Protein AF-A0A7K1J458-F1 (afdb_monomer)

Radius of gyration: 47.25 Å; Cα contacts (8 Å, |Δi|>4): 34; chains: 1; bounding box: 95×55×125 Å

Organism: NCBI:txid2610880

Secondary structure (DSSP, 8-state):
--------------------------TTHHHHHHHHHHHHHHHHHHHHHHHHHHHHHHHHHHHHHHHHHHHHHHHH-TTS-HHHHHHHS-TT--HHHHHHHHHHHHHHHHHHHHHHHHHHHHHHHHHHHHHHHHHHHHHS----TT--SS-HHHHHHHHH--

Structure (mmCIF, N/CA/C/O backbone):
data_AF-A0A7K1J458-F1
#
_entry.id   AF-A0A7K1J458-F1
#
loop_
_atom_site.group_PDB
_atom_site.id
_atom_site.type_symbol
_atom_site.label_atom_id
_atom_site.label_alt_id
_atom_site.label_comp_id
_atom_site.label_asym_id
_atom_site.label_entity_id
_atom_site.label_seq_id
_atom_site.pdbx_PDB_ins_code
_atom_site.Cartn_x
_atom_site.Cartn_y
_atom_site.Cartn_z
_atom_site.occupancy
_atom_site.B_iso_or_equiv
_atom_site.auth_seq_id
_atom_site.auth_comp_id
_atom_site.auth_asym_id
_atom_site.auth_atom_id
_atom_site.pdbx_PDB_model_num
ATOM 1 N N . MET A 1 1 ? -30.271 40.098 -58.713 1.00 37.75 1 MET A N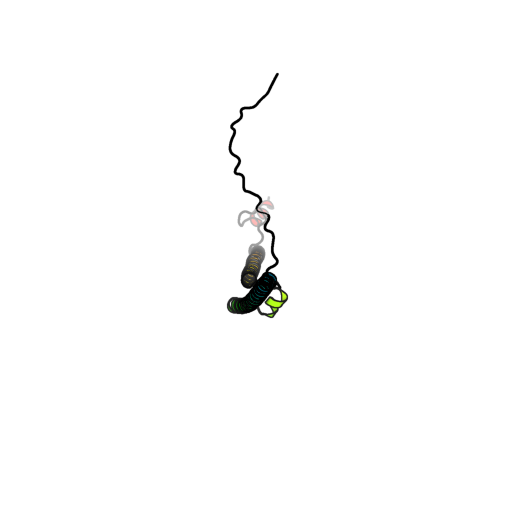 1
ATOM 2 C CA . MET A 1 1 ? -29.319 41.168 -59.068 1.00 37.75 1 MET A CA 1
ATOM 3 C C . MET A 1 1 ? -27.978 40.712 -58.537 1.00 37.75 1 MET A C 1
ATOM 5 O O . MET A 1 1 ? -27.865 40.539 -57.333 1.00 37.75 1 MET A O 1
ATOM 9 N N . SER A 1 2 ? -27.202 40.059 -59.398 1.00 39.66 2 SER A N 1
ATOM 10 C CA . SER A 1 2 ? -26.205 40.676 -60.299 1.00 39.66 2 SER A CA 1
ATOM 11 C C . SER A 1 2 ? -24.875 40.729 -59.551 1.00 39.66 2 SER A C 1
ATOM 13 O O . SER A 1 2 ? -24.796 41.372 -58.515 1.00 39.66 2 SER A O 1
ATOM 15 N N . GLU A 1 3 ? -23.964 39.803 -59.863 1.00 40.88 3 GLU A N 1
ATOM 16 C CA . GLU A 1 3 ? -22.832 39.989 -60.801 1.00 40.88 3 GLU A CA 1
ATOM 17 C C . GLU A 1 3 ? -21.604 40.485 -60.016 1.00 40.88 3 GLU A C 1
ATOM 19 O O . GLU A 1 3 ? -21.768 41.197 -59.039 1.00 40.88 3 GLU A O 1
ATOM 24 N N . ASN A 1 4 ? -20.340 40.244 -60.343 1.00 37.31 4 ASN A N 1
ATOM 25 C CA . ASN A 1 4 ? -19.575 39.353 -61.216 1.00 37.31 4 ASN A CA 1
ATOM 26 C C . ASN A 1 4 ? -18.126 39.921 -61.137 1.00 37.31 4 ASN A C 1
ATOM 28 O O . ASN A 1 4 ? -17.986 41.122 -60.934 1.00 37.31 4 ASN A O 1
ATOM 32 N N . THR A 1 5 ? -17.094 39.105 -61.408 1.00 39.28 5 THR A N 1
ATOM 33 C CA . THR A 1 5 ? -15.836 39.526 -62.094 1.00 39.28 5 THR A CA 1
ATOM 34 C C . THR A 1 5 ? -14.855 40.414 -61.294 1.00 39.28 5 THR A C 1
ATOM 36 O O . THR A 1 5 ? -15.097 41.585 -61.041 1.00 39.28 5 THR A O 1
ATOM 39 N N . THR A 1 6 ? -13.830 39.795 -60.687 1.00 47.56 6 THR A N 1
ATOM 40 C CA . THR A 1 6 ? -12.399 39.730 -61.105 1.00 47.56 6 THR A CA 1
ATOM 41 C C . THR A 1 6 ? -11.660 41.062 -61.117 1.00 47.56 6 THR A C 1
ATOM 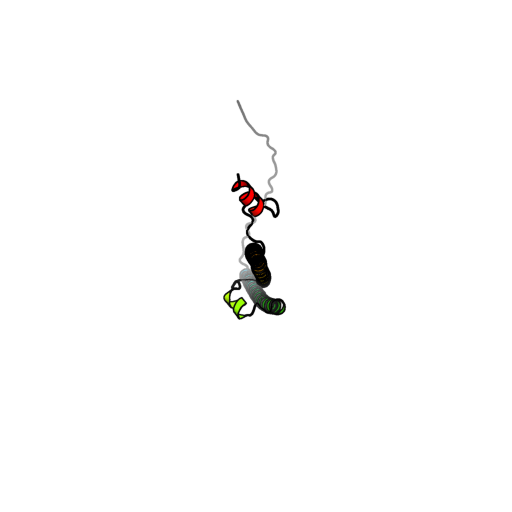43 O O . THR A 1 6 ? -12.012 41.947 -61.888 1.00 47.56 6 THR A O 1
ATOM 46 N N . ASP A 1 7 ? -10.525 41.111 -60.417 1.00 44.38 7 ASP A N 1
ATOM 47 C CA . ASP A 1 7 ? -9.372 41.812 -60.969 1.00 44.38 7 ASP A CA 1
ATOM 48 C C . ASP A 1 7 ? -8.074 41.047 -60.701 1.00 44.38 7 ASP A C 1
ATOM 50 O O . ASP A 1 7 ? -7.883 40.422 -59.655 1.00 44.38 7 ASP A O 1
ATOM 54 N N . ALA A 1 8 ? -7.242 41.033 -61.731 1.00 48.22 8 ALA A N 1
ATOM 55 C CA . ALA A 1 8 ? -6.049 40.227 -61.876 1.00 48.22 8 ALA A CA 1
ATOM 56 C C . ALA A 1 8 ? -4.812 40.961 -61.342 1.00 48.22 8 ALA A C 1
ATOM 58 O O . ALA A 1 8 ? -4.660 42.167 -61.511 1.00 48.22 8 ALA A O 1
ATOM 59 N N . THR A 1 9 ? -3.860 40.222 -60.774 1.00 47.34 9 THR A N 1
ATOM 60 C CA . THR A 1 9 ? -2.454 40.653 -60.672 1.00 47.34 9 THR A CA 1
ATOM 61 C C . THR A 1 9 ? -1.547 39.430 -60.818 1.00 47.34 9 THR A C 1
ATOM 63 O O . THR A 1 9 ? -1.084 38.822 -59.864 1.00 47.34 9 THR A O 1
ATOM 66 N N . THR A 1 10 ? -1.458 38.971 -62.062 1.00 38.41 10 THR A N 1
ATOM 67 C CA . THR A 1 10 ? -0.244 38.804 -62.877 1.00 38.41 10 THR A CA 1
ATOM 68 C C . THR A 1 10 ? 1.133 38.887 -62.175 1.00 38.41 10 THR A C 1
ATOM 70 O O . THR A 1 10 ? 1.582 39.975 -61.821 1.00 38.41 10 THR A O 1
ATOM 73 N N . MET A 1 11 ? 1.820 37.728 -62.204 1.00 44.69 11 MET A N 1
ATOM 74 C CA . MET A 1 11 ? 3.274 37.448 -62.371 1.00 44.69 11 MET A CA 1
ATOM 75 C C . MET A 1 11 ? 4.172 37.241 -61.132 1.00 44.69 11 MET A C 1
ATOM 77 O O . MET A 1 11 ? 3.945 37.885 -60.111 1.00 44.69 11 MET A O 1
ATOM 81 N N . PRO A 1 12 ? 5.280 36.460 -61.245 1.00 50.97 12 PRO A N 1
ATOM 82 C CA . PRO A 1 12 ? 5.715 35.592 -62.356 1.00 50.97 12 PRO A CA 1
ATOM 83 C C . PRO A 1 12 ? 5.950 34.116 -61.972 1.00 50.97 12 PRO A C 1
ATOM 85 O O . PRO A 1 12 ? 6.297 33.772 -60.843 1.00 50.97 12 PRO A O 1
ATOM 88 N N . GLU A 1 13 ? 5.813 33.266 -62.986 1.00 46.69 13 GLU A N 1
ATOM 89 C CA . GLU A 1 13 ? 6.337 31.904 -63.048 1.00 46.69 13 GLU A CA 1
ATOM 90 C C . GLU A 1 13 ? 7.863 31.919 -62.869 1.00 46.69 13 GLU A C 1
ATOM 92 O O . GLU A 1 13 ? 8.570 32.700 -63.509 1.00 46.69 13 GLU A O 1
ATOM 97 N N . THR A 1 14 ? 8.384 31.049 -62.006 1.00 43.88 14 THR A N 1
ATOM 98 C CA . THR A 1 14 ? 9.776 30.612 -62.102 1.00 43.88 14 THR A CA 1
ATOM 99 C C . THR A 1 14 ? 9.774 29.249 -62.762 1.00 43.88 14 THR A C 1
ATOM 101 O O . THR A 1 14 ? 9.423 28.251 -62.131 1.00 43.88 14 THR A O 1
ATOM 104 N N . ASP A 1 15 ? 10.175 29.239 -64.028 1.00 48.97 15 ASP A N 1
ATOM 105 C CA . ASP A 1 15 ? 10.684 28.065 -64.714 1.00 48.97 15 ASP A CA 1
ATOM 106 C C . ASP A 1 15 ? 11.771 27.416 -63.848 1.00 48.97 15 ASP A C 1
ATOM 108 O O . ASP A 1 15 ? 12.883 27.933 -63.725 1.00 48.97 15 ASP A O 1
ATOM 112 N N . THR A 1 16 ? 11.474 26.269 -63.243 1.00 48.53 16 THR A N 1
ATOM 113 C CA . THR A 1 16 ? 12.526 25.306 -62.915 1.00 48.53 16 THR A CA 1
ATOM 114 C C . THR A 1 16 ? 12.396 24.139 -63.864 1.00 48.53 16 THR A C 1
ATOM 116 O O . THR A 1 16 ? 11.661 23.180 -63.627 1.00 48.53 16 THR A O 1
ATOM 119 N N . ASP A 1 17 ? 13.094 24.335 -64.979 1.00 36.38 17 ASP A N 1
ATOM 120 C CA . ASP A 1 17 ? 13.761 23.350 -65.815 1.00 36.38 17 ASP A CA 1
ATOM 121 C C . ASP A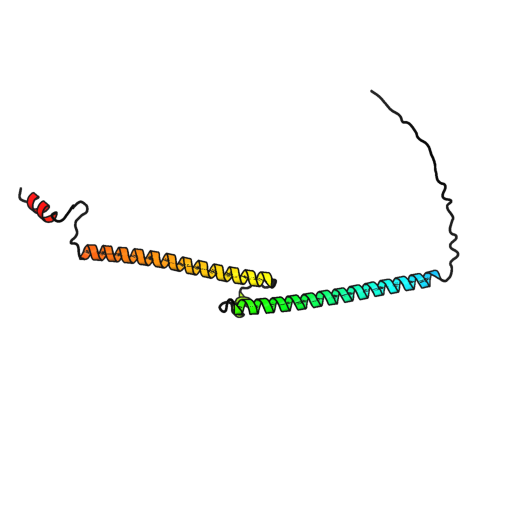 1 17 ? 13.744 21.945 -65.195 1.00 36.38 17 ASP A C 1
ATOM 123 O O . ASP A 1 17 ? 14.383 21.663 -64.175 1.00 36.38 17 ASP A O 1
ATOM 127 N N . THR A 1 18 ? 12.946 21.066 -65.802 1.00 46.56 18 THR A N 1
ATOM 128 C CA . THR A 1 18 ? 12.961 19.636 -65.507 1.00 46.56 18 THR A CA 1
ATOM 129 C C . THR A 1 18 ? 14.266 19.084 -66.059 1.00 46.56 18 THR A C 1
ATOM 131 O O . THR A 1 18 ? 14.318 18.557 -67.168 1.00 46.56 18 THR A O 1
ATOM 134 N N . THR A 1 19 ? 15.332 19.187 -65.267 1.00 39.22 19 THR A N 1
ATOM 135 C CA . THR A 1 19 ? 16.531 18.388 -65.489 1.00 39.22 19 THR A CA 1
ATOM 136 C C . THR A 1 19 ? 16.162 16.944 -65.204 1.00 39.22 19 THR A C 1
ATOM 138 O O . THR A 1 19 ? 16.147 16.475 -64.066 1.00 39.22 19 THR A O 1
ATOM 141 N N . GLN A 1 20 ? 15.818 16.254 -66.284 1.00 48.38 20 GLN A N 1
ATOM 142 C CA . GLN A 1 20 ? 15.840 14.813 -66.415 1.00 48.38 20 GLN A CA 1
ATOM 143 C C . GLN A 1 20 ? 17.209 14.325 -65.923 1.00 48.38 20 GLN A C 1
ATOM 145 O O . GLN A 1 20 ? 18.206 14.398 -66.638 1.00 48.38 20 GLN A O 1
ATOM 150 N N . THR A 1 21 ? 17.281 13.872 -64.670 1.00 40.75 21 THR A N 1
ATOM 151 C CA . THR A 1 21 ? 18.440 13.126 -64.191 1.00 40.75 21 THR A CA 1
ATOM 152 C C . THR A 1 21 ? 18.379 11.762 -64.853 1.00 40.75 21 THR A C 1
ATOM 154 O O . THR A 1 21 ? 17.704 10.849 -64.379 1.00 40.75 21 THR A O 1
ATOM 157 N N . ASP A 1 22 ? 19.058 11.665 -65.989 1.00 43.69 22 ASP A N 1
ATOM 158 C CA . ASP A 1 22 ? 19.545 10.417 -66.548 1.00 43.69 22 ASP A CA 1
ATOM 159 C C . ASP A 1 22 ? 20.438 9.774 -65.478 1.00 43.69 22 ASP A C 1
ATOM 161 O O . ASP A 1 22 ? 21.616 10.108 -65.320 1.00 43.69 22 ASP A O 1
ATOM 165 N N . THR A 1 23 ? 19.837 8.943 -64.621 1.00 46.94 23 THR A N 1
ATOM 166 C CA . THR A 1 23 ? 20.563 8.157 -63.627 1.00 46.94 23 THR A CA 1
ATOM 167 C C . THR A 1 23 ? 21.331 7.088 -64.386 1.00 46.94 23 THR A C 1
ATOM 169 O O . THR A 1 23 ? 20.902 5.945 -64.531 1.00 46.94 23 THR A O 1
ATOM 172 N N . THR A 1 24 ? 22.507 7.485 -64.866 1.00 46.00 24 THR A N 1
ATOM 173 C CA . THR A 1 24 ? 23.619 6.571 -65.079 1.00 46.00 24 THR A CA 1
ATOM 174 C C . THR A 1 24 ? 23.793 5.816 -63.766 1.00 46.00 24 THR A C 1
ATOM 176 O O . THR A 1 24 ? 24.156 6.404 -62.749 1.00 46.00 24 THR A O 1
ATOM 179 N N . ALA A 1 25 ? 23.430 4.534 -63.768 1.00 52.56 25 ALA A N 1
ATOM 180 C CA . ALA A 1 25 ? 23.584 3.649 -62.628 1.00 52.56 25 ALA A CA 1
ATOM 181 C C . ALA A 1 25 ? 25.072 3.562 -62.272 1.00 52.56 25 ALA A C 1
ATOM 183 O O . ALA A 1 25 ? 25.829 2.786 -62.858 1.00 52.56 25 ALA A O 1
ATOM 184 N N . GLU A 1 26 ? 25.504 4.385 -61.318 1.00 51.78 26 GLU A N 1
ATOM 185 C CA . GLU A 1 26 ? 26.781 4.186 -60.660 1.00 51.78 26 GLU A CA 1
ATOM 186 C C . GLU A 1 26 ? 26.699 2.899 -59.824 1.00 51.78 26 GLU A C 1
ATOM 188 O O . GLU A 1 26 ? 25.792 2.757 -58.997 1.00 51.78 26 GLU A O 1
ATOM 193 N N . PRO A 1 27 ? 27.656 1.963 -59.948 1.00 47.47 27 PRO A N 1
ATOM 194 C CA . PRO A 1 27 ? 27.643 0.685 -59.227 1.00 47.47 27 PRO A CA 1
ATOM 195 C C . PRO A 1 27 ? 27.922 0.820 -57.708 1.00 47.47 27 PRO A C 1
ATOM 197 O O . PRO A 1 27 ? 28.299 -0.153 -57.048 1.00 47.47 27 PRO A O 1
ATOM 200 N N . GLY A 1 28 ? 27.777 2.026 -57.143 1.00 52.78 28 GLY A N 1
ATOM 201 C CA . GLY A 1 28 ? 28.087 2.379 -55.755 1.00 52.78 28 GLY A CA 1
ATOM 202 C C . GLY A 1 28 ? 26.879 2.608 -54.835 1.00 52.78 28 GLY A C 1
ATOM 203 O O . GLY A 1 28 ? 27.002 2.350 -53.638 1.00 52.78 28 GLY A O 1
ATOM 204 N N . GLY A 1 29 ? 25.718 3.025 -55.362 1.00 54.03 29 GLY A N 1
ATOM 205 C CA . GLY A 1 29 ? 24.564 3.467 -54.553 1.00 54.03 29 GLY A CA 1
ATOM 206 C C . GLY A 1 29 ? 23.914 2.365 -53.706 1.00 54.03 29 GLY A C 1
ATOM 207 O O . GLY A 1 29 ? 23.706 2.530 -52.505 1.00 54.03 29 GLY A O 1
ATOM 208 N N . GLU A 1 30 ? 23.716 1.176 -54.282 1.00 55.84 30 GLU A N 1
ATOM 209 C CA . GLU A 1 30 ? 23.091 0.034 -53.589 1.00 55.84 30 GLU A CA 1
ATOM 210 C C . GLU A 1 3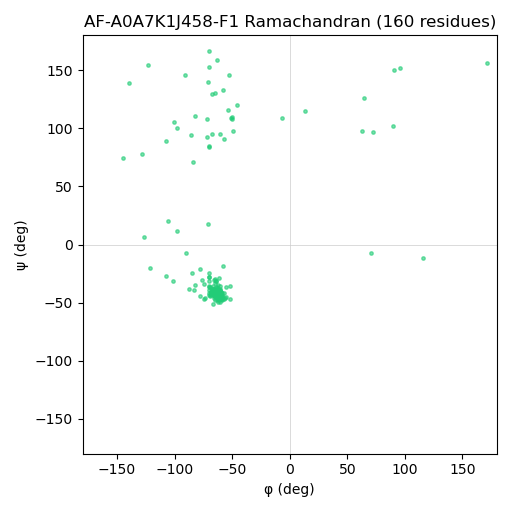0 ? 23.894 -0.435 -52.356 1.00 55.84 30 GLU A C 1
ATOM 212 O O . GLU A 1 30 ? 23.346 -0.953 -51.376 1.00 55.84 30 GLU A O 1
ATOM 217 N N . ARG A 1 31 ? 25.222 -0.241 -52.372 1.00 60.88 31 ARG A N 1
ATOM 218 C CA . ARG A 1 31 ? 26.106 -0.628 -51.262 1.00 60.88 31 ARG A CA 1
ATOM 219 C C . ARG A 1 31 ? 26.015 0.332 -50.082 1.00 60.88 31 ARG A C 1
ATOM 221 O O . ARG A 1 31 ? 26.242 -0.107 -48.954 1.00 60.88 31 ARG A O 1
ATOM 228 N N . GLU A 1 32 ? 25.726 1.610 -50.309 1.00 61.62 32 GLU A N 1
ATOM 229 C CA . GLU A 1 32 ? 25.592 2.608 -49.242 1.00 61.62 32 GLU A CA 1
ATOM 230 C C . GLU A 1 32 ? 24.196 2.590 -48.617 1.00 61.62 32 GLU A C 1
ATOM 232 O O . GLU A 1 32 ? 24.080 2.584 -47.389 1.00 61.62 32 GLU A O 1
ATOM 237 N N . GLU A 1 33 ? 23.149 2.418 -49.424 1.00 62.44 33 GLU A N 1
ATOM 238 C CA . GLU A 1 33 ? 21.779 2.209 -48.938 1.00 62.44 33 GLU A CA 1
ATOM 239 C C . GLU A 1 33 ? 21.671 0.953 -48.058 1.00 62.44 33 GLU A C 1
ATOM 241 O O . GLU A 1 33 ? 21.065 0.975 -46.981 1.00 62.44 33 GLU A O 1
ATOM 246 N N . GLY A 1 34 ? 22.349 -0.134 -48.443 1.00 71.50 34 GLY A N 1
ATOM 247 C CA . GLY A 1 34 ? 22.445 -1.346 -47.630 1.00 71.50 34 GLY A CA 1
ATOM 248 C C . GLY A 1 34 ? 23.181 -1.143 -46.298 1.00 71.50 34 GLY A C 1
ATOM 249 O O . GLY A 1 34 ? 22.844 -1.798 -45.308 1.00 71.50 34 GLY A O 1
ATOM 250 N N . LYS A 1 35 ? 24.163 -0.232 -46.232 1.00 73.31 35 LYS A N 1
ATOM 251 C CA . LYS A 1 35 ? 24.865 0.119 -44.982 1.00 73.31 35 LYS A CA 1
ATOM 252 C C . LYS A 1 35 ? 23.978 0.958 -44.066 1.00 73.31 35 LYS A C 1
ATOM 254 O O . LYS A 1 35 ? 23.858 0.613 -42.894 1.00 73.31 35 LYS A O 1
ATOM 259 N N . LEU A 1 36 ? 23.302 1.975 -44.603 1.00 71.12 36 LEU A N 1
ATOM 260 C CA . LEU A 1 36 ? 22.363 2.820 -43.856 1.00 71.12 36 LEU A CA 1
ATOM 261 C C . LEU A 1 36 ? 21.173 2.011 -43.323 1.00 71.12 36 LEU A C 1
ATOM 263 O O . LEU A 1 36 ? 20.769 2.174 -42.174 1.00 71.12 36 LEU A O 1
ATOM 267 N N . SER A 1 37 ? 20.647 1.076 -44.119 1.00 74.88 37 SER A N 1
ATOM 268 C CA . SER A 1 37 ? 19.584 0.157 -43.693 1.00 74.88 37 SER A CA 1
ATOM 269 C C . SER A 1 37 ? 20.036 -0.756 -42.545 1.00 74.88 37 SER A C 1
ATOM 271 O O . SER A 1 37 ? 19.341 -0.883 -41.534 1.00 74.88 37 SER A O 1
ATOM 273 N N . ARG A 1 38 ? 21.247 -1.329 -42.634 1.00 78.75 38 ARG A N 1
ATOM 274 C CA . ARG A 1 38 ? 21.835 -2.138 -41.549 1.00 78.75 38 ARG A CA 1
ATOM 275 C C . ARG A 1 38 ? 22.111 -1.318 -40.292 1.00 78.75 38 ARG A C 1
ATOM 277 O O . ARG A 1 38 ? 21.898 -1.817 -39.191 1.00 78.75 38 ARG A O 1
ATOM 284 N N . GLU A 1 39 ? 22.577 -0.084 -40.433 1.00 74.69 39 GLU A N 1
ATOM 285 C CA . GLU A 1 39 ? 22.840 0.805 -39.302 1.00 74.69 39 GLU A CA 1
ATOM 286 C C . GLU A 1 39 ? 21.544 1.235 -38.606 1.00 74.69 39 GLU A C 1
ATOM 288 O O . GLU A 1 39 ? 21.442 1.146 -37.385 1.00 74.69 39 GLU A O 1
ATOM 293 N N . ASN A 1 40 ? 20.507 1.590 -39.367 1.00 81.50 40 ASN A N 1
ATOM 294 C CA . ASN A 1 40 ? 19.184 1.877 -38.816 1.00 81.50 40 ASN A CA 1
ATOM 295 C C . ASN A 1 40 ? 18.565 0.648 -38.138 1.00 81.50 40 ASN A C 1
ATOM 297 O O . ASN A 1 40 ? 17.952 0.777 -37.079 1.00 81.50 40 ASN A O 1
ATOM 301 N N . ALA A 1 41 ? 18.752 -0.553 -38.695 1.00 81.06 41 ALA A N 1
ATOM 302 C CA . ALA A 1 41 ? 18.329 -1.791 -38.045 1.00 81.06 41 ALA A CA 1
ATOM 303 C C . ALA A 1 41 ? 19.059 -2.009 -36.708 1.00 81.06 41 ALA A C 1
ATOM 305 O O . ALA A 1 41 ? 18.408 -2.312 -35.711 1.00 81.06 41 ALA A O 1
ATOM 306 N N . ARG A 1 42 ? 20.378 -1.777 -36.654 1.00 84.06 42 ARG A N 1
ATOM 307 C CA . ARG A 1 42 ? 21.165 -1.857 -35.411 1.00 84.06 42 ARG A CA 1
ATOM 308 C C . ARG A 1 42 ? 20.703 -0.848 -34.365 1.00 84.06 42 ARG A C 1
ATOM 310 O O . ARG A 1 42 ? 20.435 -1.249 -33.243 1.00 84.06 42 ARG A O 1
ATOM 317 N N . ARG A 1 43 ? 20.507 0.418 -34.743 1.00 84.88 43 ARG A N 1
ATOM 318 C CA . ARG A 1 43 ? 20.000 1.458 -33.827 1.00 84.88 43 ARG A CA 1
ATOM 319 C C . ARG A 1 43 ? 18.612 1.127 -33.284 1.00 84.88 43 ARG A C 1
ATOM 321 O O . ARG A 1 43 ? 18.311 1.420 -32.134 1.00 84.88 43 ARG A O 1
ATOM 328 N N . ARG A 1 44 ? 17.752 0.503 -34.095 1.00 85.38 44 ARG A N 1
ATOM 329 C CA . ARG A 1 44 ? 16.429 0.043 -33.644 1.00 85.38 44 ARG A CA 1
ATOM 330 C C . ARG A 1 44 ? 16.519 -1.127 -32.669 1.00 85.38 44 ARG A C 1
ATOM 332 O O . ARG A 1 44 ? 15.703 -1.181 -31.757 1.00 85.38 44 ARG A O 1
ATOM 339 N N . ILE A 1 45 ? 17.466 -2.041 -32.870 1.00 88.56 45 ILE A N 1
ATOM 340 C CA . ILE A 1 45 ? 17.721 -3.155 -31.949 1.00 88.56 45 ILE A CA 1
ATOM 341 C C . ILE A 1 45 ? 18.259 -2.611 -30.625 1.00 88.56 45 ILE A C 1
ATOM 343 O O . ILE A 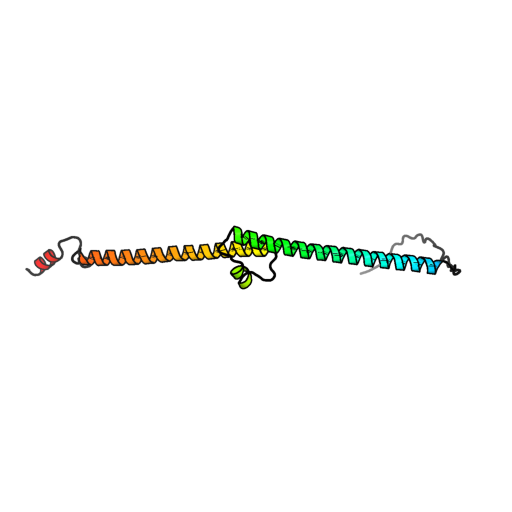1 45 ? 17.650 -2.861 -29.597 1.00 88.56 45 ILE A O 1
ATOM 347 N N . GLU A 1 46 ? 19.288 -1.767 -30.660 1.00 90.31 46 GLU A N 1
ATOM 348 C CA . GLU A 1 46 ? 19.873 -1.143 -29.467 1.00 90.31 46 GLU A CA 1
ATOM 349 C C . GLU A 1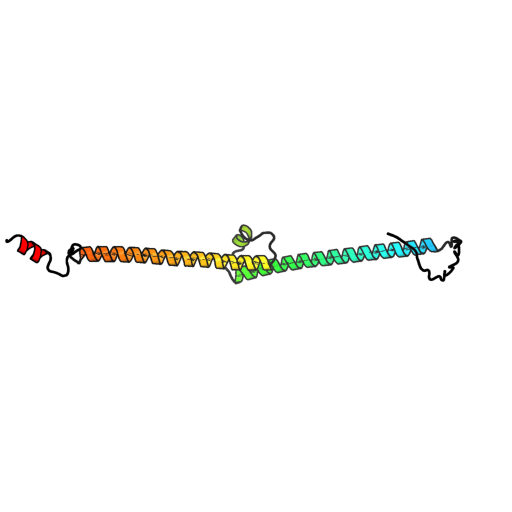 46 ? 18.844 -0.308 -28.690 1.00 90.31 46 GLU A C 1
ATOM 351 O O . GLU A 1 46 ? 18.707 -0.437 -27.478 1.00 90.31 46 GLU A O 1
ATOM 356 N N . ALA A 1 47 ? 18.031 0.497 -29.383 1.00 88.25 47 ALA A N 1
ATOM 357 C CA . ALA A 1 47 ? 16.960 1.257 -28.741 1.00 88.25 47 ALA A CA 1
ATOM 358 C C . ALA A 1 47 ? 15.864 0.358 -28.145 1.00 88.25 47 ALA A C 1
ATOM 360 O O . ALA A 1 47 ? 15.205 0.755 -27.185 1.00 88.25 47 ALA A O 1
ATOM 361 N N . LYS A 1 48 ? 15.630 -0.826 -28.722 1.00 91.69 48 LYS A N 1
ATOM 362 C CA . LYS A 1 48 ? 14.686 -1.806 -28.182 1.00 91.69 48 LYS A CA 1
ATOM 363 C C . LYS A 1 48 ? 15.269 -2.484 -26.942 1.00 91.69 48 LYS A C 1
ATOM 365 O O . LYS A 1 48 ? 14.587 -2.515 -25.927 1.00 91.69 48 LYS A O 1
ATOM 370 N N . GLU A 1 49 ? 16.519 -2.929 -26.997 1.00 92.88 49 GLU A N 1
ATOM 371 C CA . GLU A 1 49 ? 17.237 -3.531 -25.866 1.00 92.88 49 GLU A CA 1
ATOM 372 C C . GLU A 1 49 ? 17.323 -2.558 -24.682 1.00 92.88 49 GLU A C 1
ATOM 374 O O . GLU A 1 49 ? 16.971 -2.917 -23.563 1.00 92.88 49 GLU A O 1
ATOM 379 N N . ALA A 1 50 ? 17.657 -1.290 -24.935 1.00 92.00 50 ALA A N 1
ATOM 380 C CA . ALA A 1 50 ? 17.695 -0.261 -23.897 1.00 92.00 50 ALA A CA 1
ATOM 381 C C . ALA A 1 50 ? 16.317 -0.004 -23.255 1.00 92.00 50 ALA A C 1
ATOM 383 O O . ALA A 1 50 ? 16.226 0.275 -22.060 1.00 92.00 50 ALA A O 1
ATOM 384 N N . ARG A 1 51 ? 15.224 -0.089 -24.030 1.00 93.06 51 ARG A N 1
ATOM 385 C CA . ARG A 1 51 ? 13.856 0.027 -23.490 1.00 93.06 51 ARG A CA 1
ATOM 386 C C . ARG A 1 51 ? 13.484 -1.185 -22.648 1.00 93.06 51 ARG A C 1
ATOM 388 O O . ARG A 1 51 ? 12.937 -1.007 -21.569 1.00 93.06 51 ARG A O 1
ATOM 395 N N . GLU A 1 52 ? 13.809 -2.384 -23.118 1.00 94.50 52 GLU A N 1
ATOM 396 C CA . GLU A 1 52 ? 13.562 -3.625 -22.381 1.00 94.50 52 GLU A CA 1
ATOM 397 C C . GLU A 1 52 ? 14.327 -3.648 -21.051 1.00 94.50 52 GLU A C 1
ATOM 399 O O . GLU A 1 52 ? 13.761 -4.017 -20.024 1.00 94.50 52 GLU A O 1
ATOM 404 N N . GLU A 1 53 ? 15.579 -3.184 -21.035 1.00 93.44 53 GLU A N 1
ATOM 405 C CA . GLU A 1 53 ? 16.358 -3.039 -19.803 1.00 93.44 53 GLU A CA 1
ATOM 406 C C . GLU A 1 53 ? 15.749 -1.991 -18.862 1.00 93.44 53 GLU A C 1
ATOM 408 O O . GLU A 1 53 ? 15.588 -2.249 -17.668 1.00 93.44 53 GLU A O 1
ATOM 413 N N . ALA A 1 54 ? 15.343 -0.832 -19.387 1.00 93.75 54 ALA A N 1
ATOM 414 C CA . ALA A 1 54 ? 14.692 0.200 -18.587 1.00 93.75 54 ALA A CA 1
ATOM 415 C C . ALA A 1 54 ? 13.366 -0.285 -17.976 1.00 93.75 54 ALA A C 1
ATOM 417 O O . ALA A 1 54 ? 13.090 -0.008 -16.808 1.00 93.75 54 ALA A O 1
ATOM 418 N N . ASP A 1 55 ? 12.555 -1.019 -18.736 1.00 95.06 55 ASP A N 1
ATOM 419 C CA . ASP A 1 55 ? 11.281 -1.559 -18.260 1.00 95.06 55 ASP A CA 1
ATOM 420 C C . ASP A 1 55 ? 11.492 -2.681 -17.238 1.00 95.06 55 ASP A C 1
ATOM 422 O O . ASP A 1 55 ? 10.786 -2.734 -16.228 1.00 95.06 55 ASP A O 1
ATOM 426 N N . ARG A 1 56 ? 12.521 -3.516 -17.421 1.00 96.12 56 ARG A N 1
ATOM 427 C CA . ARG A 1 56 ? 12.934 -4.502 -16.418 1.00 96.12 56 ARG A CA 1
ATOM 428 C C . ARG A 1 56 ? 13.343 -3.832 -15.105 1.00 96.12 56 ARG A C 1
ATOM 430 O O . ARG A 1 56 ? 12.854 -4.225 -14.049 1.00 96.12 56 ARG A O 1
ATOM 437 N N . LEU A 1 57 ? 14.206 -2.816 -15.159 1.00 95.56 57 LEU A N 1
ATOM 438 C CA . LEU A 1 57 ? 14.660 -2.095 -13.965 1.00 95.56 57 LEU A CA 1
ATOM 439 C C . LEU A 1 57 ? 13.507 -1.376 -13.255 1.00 95.56 57 LEU A C 1
ATOM 441 O O . LEU A 1 57 ? 13.469 -1.337 -12.028 1.00 95.56 57 LEU A O 1
ATOM 445 N N . ARG A 1 58 ? 12.541 -0.834 -14.006 1.00 94.50 58 ARG A N 1
ATOM 446 C CA . ARG A 1 58 ? 11.317 -0.256 -13.429 1.00 94.50 58 ARG A CA 1
ATOM 447 C C . ARG A 1 58 ? 10.492 -1.303 -12.691 1.00 94.50 58 ARG A C 1
ATOM 449 O O . ARG A 1 58 ? 10.119 -1.060 -11.550 1.00 94.50 58 ARG A O 1
ATOM 456 N N . ALA A 1 59 ? 10.276 -2.471 -13.295 1.00 94.25 59 ALA A N 1
ATOM 457 C CA . ALA A 1 59 ? 9.548 -3.559 -12.648 1.00 94.25 59 ALA A CA 1
ATOM 458 C C . ALA A 1 59 ? 10.245 -4.038 -11.360 1.00 94.25 59 ALA A C 1
ATOM 460 O O . ALA A 1 59 ? 9.584 -4.276 -10.350 1.00 94.25 59 ALA A O 1
ATOM 461 N N . GLU A 1 60 ? 11.579 -4.134 -11.368 1.00 95.00 60 GLU A N 1
ATOM 462 C CA . GLU A 1 60 ? 12.365 -4.473 -10.175 1.00 95.00 60 GLU A CA 1
ATOM 463 C C . GLU A 1 60 ? 12.236 -3.391 -9.083 1.00 95.00 60 GLU A C 1
ATOM 465 O O . GLU A 1 60 ? 12.015 -3.717 -7.916 1.00 95.00 60 GLU A O 1
ATOM 470 N N . LEU A 1 61 ? 12.297 -2.105 -9.447 1.00 94.88 61 LEU A N 1
ATOM 471 C CA . LEU A 1 61 ? 12.095 -0.998 -8.506 1.00 94.88 61 LEU A CA 1
ATOM 472 C C . LEU A 1 61 ? 10.693 -0.995 -7.893 1.00 94.88 61 LEU A C 1
ATOM 474 O O . LEU A 1 61 ? 10.558 -0.777 -6.689 1.00 94.88 61 LEU A O 1
ATOM 478 N N . ASP A 1 62 ? 9.659 -1.235 -8.694 1.00 93.88 62 ASP A N 1
ATOM 479 C CA . ASP A 1 62 ? 8.280 -1.258 -8.210 1.00 93.88 62 ASP A CA 1
ATOM 480 C C . ASP A 1 62 ? 8.043 -2.441 -7.262 1.00 93.88 62 ASP A C 1
ATOM 482 O O . ASP A 1 62 ? 7.410 -2.274 -6.218 1.00 93.88 62 ASP A O 1
ATOM 486 N N . ALA A 1 63 ? 8.635 -3.606 -7.548 1.00 91.69 63 ALA A N 1
ATOM 487 C CA . ALA A 1 63 ? 8.604 -4.753 -6.643 1.00 91.69 63 ALA A CA 1
ATOM 488 C C . ALA A 1 63 ? 9.286 -4.449 -5.296 1.00 91.69 63 ALA A C 1
ATOM 490 O O . ALA A 1 63 ? 8.735 -4.768 -4.240 1.00 91.69 63 ALA A O 1
ATOM 491 N N . ILE A 1 64 ? 10.450 -3.787 -5.317 1.00 96.00 64 ILE A N 1
ATOM 492 C CA . ILE A 1 64 ? 11.162 -3.376 -4.096 1.00 96.00 64 ILE A CA 1
ATOM 493 C C . ILE A 1 64 ? 10.326 -2.375 -3.294 1.00 96.00 64 ILE A C 1
ATOM 495 O O . ILE A 1 64 ? 10.181 -2.527 -2.083 1.00 96.00 64 ILE A O 1
ATOM 499 N N . LYS A 1 65 ? 9.738 -1.368 -3.950 1.00 94.94 65 LYS A N 1
ATOM 500 C CA . LYS A 1 65 ? 8.877 -0.382 -3.279 1.00 94.94 65 LYS A CA 1
ATOM 501 C C . LYS A 1 65 ? 7.659 -1.032 -2.634 1.00 94.94 65 LYS A C 1
ATOM 503 O O . LYS A 1 65 ? 7.299 -0.664 -1.521 1.00 94.94 65 LYS A O 1
ATOM 508 N N . LEU A 1 66 ? 7.042 -2.007 -3.301 1.00 94.12 66 LEU A N 1
ATOM 509 C CA . LEU A 1 66 ? 5.907 -2.742 -2.745 1.00 94.12 66 LEU A CA 1
ATOM 510 C C . LEU A 1 66 ? 6.307 -3.516 -1.479 1.00 94.12 66 LEU A C 1
ATOM 512 O O . LEU A 1 66 ? 5.576 -3.497 -0.491 1.00 94.12 66 LEU A O 1
ATOM 516 N N . GLN A 1 67 ? 7.474 -4.168 -1.485 1.00 93.38 67 GLN A N 1
ATOM 517 C CA . GLN A 1 67 ? 8.005 -4.849 -0.298 1.00 93.38 67 GLN A CA 1
ATOM 518 C C . GLN A 1 67 ? 8.296 -3.862 0.838 1.00 93.38 67 GLN A C 1
ATOM 520 O O . GLN A 1 67 ? 7.873 -4.090 1.968 1.00 93.38 67 GLN A O 1
ATOM 525 N N . GLN A 1 68 ? 8.933 -2.729 0.534 1.00 94.56 68 GLN A N 1
ATOM 526 C CA . GLN A 1 68 ? 9.193 -1.676 1.519 1.00 94.56 68 GLN A CA 1
ATOM 527 C C . GLN A 1 68 ? 7.903 -1.115 2.126 1.00 94.56 68 GLN A C 1
ATOM 529 O O . GLN A 1 68 ? 7.845 -0.908 3.336 1.00 94.56 68 GLN A O 1
ATOM 534 N N . ALA A 1 69 ? 6.862 -0.905 1.315 1.00 93.88 69 ALA A N 1
ATOM 535 C CA . ALA A 1 69 ? 5.557 -0.465 1.800 1.00 93.88 69 ALA A CA 1
ATOM 536 C C . ALA A 1 69 ? 4.939 -1.495 2.755 1.00 93.88 69 ALA A C 1
ATOM 538 O O . ALA A 1 69 ? 4.475 -1.124 3.828 1.00 93.88 69 ALA A O 1
ATOM 539 N N . ARG A 1 70 ? 5.002 -2.795 2.431 1.00 93.00 70 ARG A N 1
ATOM 540 C CA . ARG A 1 70 ? 4.523 -3.865 3.328 1.00 93.00 70 ARG A CA 1
ATOM 541 C C . ARG A 1 70 ? 5.237 -3.851 4.675 1.00 93.00 70 ARG A C 1
ATOM 543 O O . ARG A 1 70 ? 4.584 -3.908 5.713 1.00 93.00 70 ARG A O 1
ATOM 550 N N . GLU A 1 71 ? 6.560 -3.734 4.668 1.00 93.75 71 GLU A N 1
ATOM 551 C CA . GLU A 1 71 ? 7.344 -3.655 5.902 1.00 93.75 71 GLU A CA 1
ATOM 552 C C . GLU A 1 71 ? 7.038 -2.386 6.708 1.00 93.75 71 GLU A C 1
ATOM 554 O O . GLU A 1 71 ? 6.968 -2.438 7.937 1.00 93.75 71 GLU A O 1
ATOM 559 N N . ALA A 1 72 ? 6.860 -1.245 6.036 1.00 92.88 72 ALA A N 1
ATOM 560 C CA . ALA A 1 72 ? 6.490 0.012 6.681 1.00 92.88 72 ALA A CA 1
ATOM 561 C C . ALA A 1 72 ? 5.111 -0.093 7.345 1.00 92.88 72 ALA A C 1
ATOM 563 O O . ALA A 1 72 ? 4.990 0.200 8.534 1.00 92.88 72 ALA A O 1
ATOM 564 N N . ILE A 1 73 ? 4.117 -0.624 6.625 1.00 93.38 73 ILE A N 1
ATOM 565 C CA . ILE A 1 73 ? 2.766 -0.869 7.143 1.00 93.38 73 ILE A CA 1
ATOM 566 C C . ILE A 1 73 ? 2.821 -1.776 8.369 1.00 93.38 73 ILE A C 1
ATOM 568 O O . ILE A 1 73 ? 2.216 -1.457 9.383 1.00 93.38 73 ILE A O 1
ATOM 572 N N . GLN A 1 74 ? 3.574 -2.875 8.329 1.00 92.94 74 GLN A N 1
ATOM 573 C CA . GLN A 1 74 ? 3.692 -3.769 9.485 1.00 92.94 74 GLN A CA 1
ATOM 574 C C . GLN A 1 74 ? 4.382 -3.109 10.684 1.00 92.94 74 GLN A C 1
ATOM 576 O O . GLN A 1 74 ? 4.070 -3.424 11.833 1.00 92.94 74 GLN A O 1
ATOM 581 N N . ARG A 1 75 ? 5.336 -2.205 10.438 1.00 92.31 75 ARG A N 1
ATOM 582 C CA . ARG A 1 75 ? 6.040 -1.477 11.499 1.00 92.31 75 ARG A CA 1
ATOM 583 C C . ARG A 1 75 ? 5.130 -0.466 12.192 1.00 92.31 75 ARG A C 1
ATOM 585 O O . ARG A 1 75 ? 5.202 -0.335 13.411 1.00 92.31 75 ARG A O 1
ATOM 592 N N . GLU A 1 76 ? 4.316 0.250 11.426 1.00 92.12 76 GLU A N 1
ATOM 593 C CA . GLU A 1 76 ? 3.404 1.282 11.936 1.00 92.12 76 GLU A CA 1
ATOM 594 C C . GLU A 1 76 ? 2.105 0.677 12.481 1.00 92.12 76 GLU A C 1
ATOM 596 O O . GLU A 1 76 ? 1.574 1.118 13.501 1.00 92.12 76 GLU A O 1
ATOM 601 N N . HIS A 1 77 ? 1.644 -0.400 11.853 1.00 90.12 77 HIS A N 1
ATOM 602 C CA . HIS A 1 77 ? 0.412 -1.107 12.157 1.00 90.12 77 HIS A CA 1
ATOM 603 C C . HIS A 1 77 ? 0.695 -2.601 12.324 1.00 90.12 77 HIS A C 1
ATOM 605 O O . HIS A 1 77 ? 0.383 -3.420 11.462 1.00 90.12 77 HIS A O 1
ATOM 611 N N . ALA A 1 78 ? 1.237 -2.975 13.485 1.00 90.31 78 ALA A N 1
ATOM 612 C CA . ALA A 1 78 ? 1.561 -4.368 13.813 1.00 90.31 78 ALA A CA 1
ATOM 613 C C . ALA A 1 78 ? 0.354 -5.330 13.739 1.00 90.31 78 ALA A C 1
ATOM 615 O O . ALA A 1 78 ? 0.530 -6.545 13.640 1.00 90.31 78 ALA A O 1
ATOM 616 N N . GLU A 1 79 ? -0.874 -4.803 13.779 1.00 88.25 79 GLU A N 1
ATOM 617 C CA . GLU A 1 79 ? -2.103 -5.578 13.590 1.00 88.25 79 GLU A CA 1
ATOM 618 C C . GLU A 1 79 ? -2.285 -6.051 12.137 1.00 88.25 79 GLU A C 1
ATOM 620 O O . GLU A 1 79 ? -2.862 -7.115 11.908 1.00 88.25 79 GLU A O 1
ATOM 625 N N . LEU A 1 80 ? -1.749 -5.321 11.151 1.00 91.06 80 LEU A N 1
ATOM 626 C CA . LEU A 1 80 ? -1.799 -5.658 9.727 1.00 91.06 80 LEU A CA 1
ATOM 627 C C . LEU A 1 80 ? -0.679 -6.636 9.351 1.00 91.06 80 LEU A C 1
ATOM 629 O O . LEU A 1 80 ? 0.278 -6.307 8.656 1.00 91.06 80 LEU A O 1
ATOM 633 N N . THR A 1 81 ? -0.814 -7.876 9.817 1.00 90.69 81 THR A N 1
ATOM 634 C CA . THR A 1 81 ? 0.115 -8.972 9.484 1.00 90.69 81 THR A CA 1
ATOM 635 C C . THR A 1 81 ? 0.110 -9.315 7.989 1.00 90.69 81 THR A C 1
ATOM 637 O O . THR A 1 81 ? -0.900 -9.122 7.311 1.00 90.69 81 THR A O 1
ATOM 640 N N . ASP A 1 82 ? 1.177 -9.950 7.486 1.00 89.19 82 ASP A N 1
ATOM 641 C CA . ASP A 1 82 ? 1.240 -10.438 6.094 1.00 89.19 82 ASP A CA 1
ATOM 642 C C . ASP A 1 82 ? 0.042 -11.306 5.703 1.00 89.19 82 ASP A C 1
ATOM 644 O O . ASP A 1 82 ? -0.475 -11.201 4.599 1.00 89.19 82 ASP A O 1
ATOM 648 N N . THR A 1 83 ? -0.482 -12.113 6.629 1.00 91.19 83 THR A N 1
ATOM 649 C CA . THR A 1 83 ? -1.670 -12.935 6.350 1.00 91.19 83 THR A CA 1
ATOM 650 C C . THR A 1 83 ? -2.916 -12.090 6.067 1.00 91.19 83 THR A C 1
ATOM 652 O O . THR A 1 83 ? -3.788 -12.518 5.310 1.00 91.19 83 THR A O 1
ATOM 655 N N . ILE A 1 84 ? -3.034 -10.910 6.682 1.00 91.69 84 ILE A N 1
ATOM 656 C CA . ILE A 1 84 ? -4.134 -9.970 6.434 1.00 91.69 84 ILE A CA 1
ATOM 657 C C . ILE A 1 84 ? -3.888 -9.223 5.128 1.00 91.69 84 ILE A C 1
ATOM 659 O O . ILE A 1 84 ? -4.806 -9.142 4.311 1.00 91.69 84 ILE A O 1
ATOM 663 N N . LEU A 1 85 ? -2.656 -8.754 4.907 1.00 91.44 85 LEU A N 1
ATOM 664 C CA . LEU A 1 85 ? -2.268 -8.101 3.658 1.00 91.44 85 LEU A CA 1
ATOM 665 C C . LEU A 1 85 ? -2.537 -9.023 2.460 1.00 91.44 85 LEU A C 1
ATOM 667 O O . LEU A 1 85 ? -3.187 -8.623 1.504 1.00 91.44 85 LEU A O 1
ATOM 671 N N . ASP A 1 86 ? -2.162 -10.295 2.538 1.00 91.81 86 ASP A N 1
ATOM 672 C CA . ASP A 1 86 ? -2.336 -11.238 1.429 1.00 91.81 86 ASP A CA 1
ATOM 673 C C . ASP A 1 86 ? -3.797 -11.621 1.159 1.00 91.81 86 ASP A C 1
ATOM 675 O O . ASP A 1 86 ? -4.157 -11.967 0.031 1.00 91.81 86 ASP A O 1
ATOM 679 N N . LYS A 1 87 ? -4.654 -11.587 2.186 1.00 93.25 87 LYS A N 1
ATOM 680 C CA . LYS A 1 87 ? -6.070 -11.962 2.052 1.00 93.25 87 LYS A CA 1
ATOM 681 C C . LYS A 1 87 ? -6.963 -10.809 1.625 1.00 93.25 87 LYS A C 1
ATOM 683 O O . LYS A 1 87 ? -7.920 -11.047 0.890 1.00 93.25 87 LYS A O 1
ATOM 688 N N . TYR A 1 88 ? -6.696 -9.611 2.133 1.00 93.81 88 TYR A N 1
ATOM 689 C CA . TYR A 1 88 ? -7.634 -8.494 2.054 1.00 93.81 88 TYR A CA 1
ATOM 690 C C . TYR A 1 88 ? -7.071 -7.269 1.342 1.00 93.81 88 TYR A C 1
ATOM 692 O O . TYR A 1 88 ? -7.871 -6.453 0.883 1.00 93.81 88 TYR A O 1
ATOM 700 N N . ALA A 1 89 ? -5.746 -7.133 1.219 1.00 92.50 89 ALA A N 1
ATOM 701 C CA . ALA A 1 89 ? -5.197 -6.012 0.474 1.00 92.50 89 ALA A CA 1
ATOM 702 C C . ALA A 1 89 ? -5.466 -6.174 -1.033 1.00 92.50 89 ALA A C 1
ATOM 704 O O . ALA A 1 89 ? -5.587 -7.299 -1.541 1.00 92.50 89 ALA A O 1
ATOM 705 N N . PRO A 1 90 ? -5.553 -5.063 -1.781 1.00 92.06 90 PRO A N 1
ATOM 706 C CA . PRO A 1 90 ? -5.754 -5.125 -3.219 1.00 92.06 90 PRO A CA 1
ATOM 707 C C . PRO A 1 90 ? -4.541 -5.775 -3.902 1.00 92.06 90 PRO A C 1
ATOM 709 O O . PRO A 1 90 ? -3.398 -5.395 -3.654 1.00 92.06 90 PRO A O 1
ATOM 712 N N . LYS A 1 91 ? -4.787 -6.759 -4.777 1.00 88.19 91 LYS A N 1
ATOM 713 C CA . LYS A 1 91 ? -3.721 -7.572 -5.398 1.00 88.19 91 LYS A CA 1
ATOM 714 C C . LYS A 1 91 ? -2.863 -6.808 -6.405 1.00 88.19 91 LYS A C 1
ATOM 716 O O . LYS A 1 91 ? -1.680 -7.099 -6.520 1.00 88.19 91 LYS A O 1
ATOM 721 N N . ASP A 1 92 ? -3.461 -5.834 -7.083 1.00 89.56 92 ASP A N 1
ATOM 722 C CA . ASP A 1 92 ? -2.817 -5.036 -8.131 1.00 89.56 92 ASP A CA 1
ATOM 723 C C . ASP A 1 92 ? -2.489 -3.610 -7.647 1.00 89.56 92 ASP A C 1
ATOM 725 O O . ASP A 1 92 ? -2.350 -2.690 -8.453 1.00 89.56 92 ASP A O 1
ATOM 729 N N . ALA A 1 93 ? -2.415 -3.401 -6.326 1.00 90.31 93 ALA A N 1
ATOM 730 C CA . ALA A 1 93 ? -2.084 -2.099 -5.755 1.00 90.31 93 ALA A CA 1
ATOM 731 C C . ALA A 1 93 ? -0.612 -1.740 -5.980 1.00 90.31 93 ALA A C 1
ATOM 733 O O . ALA A 1 93 ? 0.289 -2.564 -5.801 1.00 90.31 93 ALA A O 1
ATOM 734 N N . THR A 1 94 ? -0.365 -0.469 -6.292 1.00 93.25 94 THR A N 1
ATOM 735 C CA . THR A 1 94 ? 0.973 0.118 -6.175 1.00 93.25 94 THR A CA 1
ATOM 736 C C . THR A 1 94 ? 1.369 0.271 -4.703 1.00 93.25 94 THR A C 1
ATOM 738 O O . THR A 1 94 ? 0.525 0.191 -3.810 1.00 93.25 94 THR A O 1
ATOM 741 N N . ALA A 1 95 ? 2.652 0.532 -4.437 1.00 91.56 95 ALA A N 1
ATOM 742 C CA . ALA A 1 95 ? 3.145 0.790 -3.083 1.00 91.56 95 ALA A CA 1
ATOM 743 C C . ALA A 1 95 ? 2.331 1.882 -2.360 1.00 91.56 95 ALA A C 1
ATOM 745 O O . ALA A 1 95 ? 1.873 1.661 -1.244 1.00 91.56 95 ALA A O 1
ATOM 746 N N . ASP A 1 96 ? 2.067 3.008 -3.028 1.00 92.62 96 ASP A N 1
ATOM 747 C CA . ASP A 1 96 ? 1.309 4.125 -2.449 1.00 92.62 96 ASP A CA 1
ATOM 748 C C . ASP A 1 96 ? -0.154 3.752 -2.174 1.00 92.62 96 ASP A C 1
ATOM 750 O O . ASP A 1 96 ? -0.711 4.096 -1.135 1.00 92.62 96 ASP A O 1
ATOM 754 N N . GLN A 1 97 ? -0.779 3.004 -3.089 1.00 93.12 97 GLN A N 1
ATOM 755 C CA . GLN A 1 97 ? -2.154 2.534 -2.914 1.00 93.12 97 GLN A CA 1
ATOM 756 C C . GLN A 1 97 ? -2.273 1.530 -1.767 1.00 93.12 97 GLN A C 1
ATOM 758 O O . GLN A 1 97 ? -3.283 1.522 -1.065 1.00 93.12 97 GLN A O 1
ATOM 763 N N . LEU A 1 98 ? -1.254 0.690 -1.572 1.00 93.75 98 LEU A N 1
ATOM 764 C CA . LEU A 1 98 ? -1.210 -0.260 -0.470 1.00 93.75 98 LEU A CA 1
ATOM 765 C C . LEU A 1 98 ? -1.088 0.460 0.878 1.00 93.75 98 LEU A C 1
ATOM 767 O O . LEU A 1 98 ? -1.789 0.097 1.821 1.00 93.75 98 LEU A O 1
ATOM 771 N N . THR A 1 99 ? -0.253 1.499 0.951 1.00 93.69 99 THR A N 1
ATOM 772 C CA . THR A 1 99 ? -0.122 2.350 2.142 1.00 93.69 99 THR A CA 1
ATOM 773 C C . THR A 1 99 ? -1.431 3.068 2.455 1.00 93.69 99 THR A C 1
ATOM 775 O O . THR A 1 99 ? -1.927 2.954 3.572 1.00 93.69 99 THR A O 1
ATOM 778 N N . GLN A 1 100 ? -2.056 3.712 1.462 1.00 94.75 100 GLN A N 1
ATOM 779 C CA . GLN A 1 100 ? -3.340 4.392 1.660 1.00 94.75 100 GLN A CA 1
ATOM 780 C C . GLN A 1 100 ? -4.428 3.425 2.139 1.00 94.75 100 GLN A C 1
ATOM 782 O O . GLN A 1 100 ? -5.175 3.728 3.063 1.00 94.75 100 GLN A O 1
ATOM 787 N N . TRP A 1 101 ? -4.503 2.234 1.542 1.00 95.25 101 TRP A N 1
ATOM 788 C CA . TRP A 1 101 ? -5.461 1.215 1.961 1.00 95.25 101 TRP A CA 1
ATOM 789 C C . TRP A 1 101 ? -5.257 0.794 3.424 1.00 95.25 101 TRP A C 1
ATOM 791 O O . TRP A 1 101 ? -6.237 0.566 4.138 1.00 95.25 101 TRP A O 1
ATOM 801 N N . ALA A 1 102 ? -4.006 0.688 3.878 1.00 93.75 102 ALA A N 1
ATOM 802 C CA . ALA A 1 102 ? -3.704 0.350 5.263 1.00 93.75 102 ALA A CA 1
ATOM 803 C C . ALA A 1 102 ? -4.191 1.447 6.221 1.00 93.75 102 ALA A C 1
ATOM 805 O O . ALA A 1 102 ? -4.896 1.136 7.181 1.00 93.75 102 ALA A O 1
ATOM 806 N N . GLU A 1 103 ? -3.893 2.714 5.922 1.00 94.31 103 GLU A N 1
ATOM 807 C CA . GLU A 1 103 ? -4.356 3.865 6.706 1.00 94.31 103 GLU A CA 1
ATOM 808 C C . GLU A 1 103 ? -5.889 3.925 6.779 1.00 94.31 103 GLU A C 1
ATOM 810 O O . GLU A 1 103 ? -6.459 4.020 7.869 1.00 94.31 103 GLU A O 1
ATOM 815 N N . ASP A 1 104 ? -6.565 3.786 5.635 1.00 94.69 104 ASP A N 1
ATOM 816 C CA . ASP A 1 104 ? -8.028 3.799 5.548 1.00 94.69 104 ASP A CA 1
ATOM 817 C C . ASP A 1 104 ? -8.648 2.650 6.360 1.00 94.69 104 ASP A C 1
ATOM 819 O O . ASP A 1 104 ? -9.664 2.821 7.038 1.00 94.69 104 ASP A O 1
ATOM 823 N N . THR A 1 105 ? -8.024 1.469 6.323 1.00 93.25 105 THR A N 1
ATOM 824 C CA . THR A 1 105 ? -8.488 0.292 7.068 1.00 93.25 105 THR A CA 1
ATOM 825 C C . THR A 1 105 ? -8.380 0.512 8.573 1.00 93.25 105 THR A C 1
ATOM 827 O O . THR A 1 105 ? -9.313 0.186 9.309 1.00 93.25 105 THR A O 1
ATOM 830 N N . ILE A 1 106 ? -7.269 1.083 9.042 1.00 92.88 106 ILE A N 1
ATOM 831 C CA . ILE A 1 106 ? -7.077 1.389 10.463 1.00 92.88 106 ILE A CA 1
ATOM 832 C C . ILE A 1 106 ? -8.071 2.458 10.919 1.00 92.88 106 ILE A C 1
ATOM 834 O O . ILE A 1 106 ? -8.764 2.254 11.917 1.00 92.88 106 ILE A O 1
ATOM 838 N N . ALA A 1 107 ? -8.231 3.535 10.147 1.00 93.38 107 ALA A N 1
ATOM 839 C CA . ALA A 1 107 ? -9.206 4.582 10.440 1.00 93.38 107 ALA A CA 1
ATOM 840 C C . ALA A 1 107 ? -10.638 4.025 10.541 1.00 93.38 107 ALA A C 1
ATOM 842 O O . ALA A 1 107 ? -11.388 4.374 11.455 1.00 93.38 107 ALA A O 1
ATOM 843 N N . PHE A 1 108 ? -11.003 3.105 9.645 1.00 93.06 108 PHE A N 1
ATOM 844 C CA . PHE A 1 108 ? -12.303 2.439 9.670 1.00 93.06 108 PHE A CA 1
ATOM 845 C C . PHE A 1 108 ? -12.506 1.568 10.920 1.00 93.06 108 PHE A C 1
ATOM 847 O O . PHE A 1 108 ? -13.577 1.591 11.536 1.00 93.06 108 PHE A O 1
ATOM 854 N N . VAL A 1 109 ? -11.489 0.801 11.326 1.00 90.81 109 VAL A N 1
ATOM 855 C CA . VAL A 1 109 ? -11.551 -0.021 12.547 1.00 90.81 109 VAL A CA 1
ATOM 856 C C . VAL A 1 109 ? -11.689 0.858 13.792 1.00 90.81 109 VAL A C 1
ATOM 858 O O . VAL A 1 109 ? -12.500 0.551 14.675 1.00 90.81 109 VAL A O 1
ATOM 861 N N . ASP A 1 110 ? -10.962 1.970 13.849 1.00 92.06 110 ASP A N 1
ATOM 862 C CA . ASP A 1 110 ? -11.058 2.936 14.942 1.00 92.06 110 ASP A CA 1
ATOM 863 C C . ASP A 1 110 ? -12.446 3.572 15.030 1.00 92.06 110 ASP A C 1
ATOM 865 O O . ASP A 1 110 ? -13.016 3.659 16.124 1.00 92.06 110 ASP A O 1
ATOM 869 N N . GLU A 1 111 ? -13.043 3.932 13.892 1.00 94.06 111 GLU A N 1
ATOM 870 C CA . GLU A 1 111 ? -14.409 4.451 13.850 1.00 94.06 111 GLU A CA 1
ATOM 871 C C . GLU A 1 111 ? -15.416 3.431 14.405 1.00 94.06 111 GLU A C 1
ATOM 873 O O . GLU A 1 111 ? -16.230 3.770 15.271 1.00 94.06 111 GLU A O 1
ATOM 878 N N . ILE A 1 112 ? -15.340 2.163 13.981 1.00 92.25 112 ILE A N 1
ATOM 879 C CA . ILE A 1 112 ? -16.211 1.097 14.505 1.00 92.25 112 ILE A CA 1
ATOM 880 C C . ILE A 1 112 ? -16.035 0.944 16.018 1.00 92.25 112 ILE A C 1
ATOM 882 O O . ILE A 1 112 ? -17.017 0.787 16.756 1.00 92.25 112 ILE A O 1
ATOM 886 N N . ASN A 1 113 ? -14.793 0.969 16.496 1.00 88.56 113 ASN A N 1
ATOM 887 C CA . ASN A 1 113 ? -14.493 0.834 17.915 1.00 88.56 113 ASN A CA 1
ATOM 888 C C . ASN A 1 113 ? -15.056 2.005 18.726 1.00 88.56 113 ASN A C 1
ATOM 890 O O . ASN A 1 113 ? -15.589 1.791 19.820 1.00 88.56 113 ASN A O 1
ATOM 894 N N . GLU A 1 114 ? -14.999 3.225 18.198 1.00 89.94 114 GLU A N 1
ATOM 895 C CA . GLU A 1 114 ? -15.586 4.388 18.856 1.00 89.94 114 GLU A CA 1
ATOM 896 C C . GLU A 1 114 ? -17.116 4.317 18.864 1.00 89.94 114 GLU A C 1
ATOM 898 O O . GLU A 1 114 ? -17.735 4.474 19.921 1.00 89.94 114 GLU A O 1
ATOM 903 N N . GLN A 1 115 ? -17.742 3.951 17.742 1.00 86.25 115 GLN A N 1
ATOM 904 C CA . GLN A 1 115 ? -19.189 3.738 17.683 1.00 86.25 115 GLN A CA 1
ATOM 905 C C . GLN A 1 115 ? -19.645 2.713 18.735 1.00 86.25 115 GLN A C 1
ATOM 907 O O . GLN A 1 115 ? -20.567 2.997 19.505 1.00 86.25 115 GLN A O 1
ATOM 912 N N . ARG A 1 116 ? -18.942 1.579 18.878 1.00 83.00 116 ARG A N 1
ATOM 913 C CA . ARG A 1 116 ? -19.247 0.567 19.911 1.00 83.00 116 ARG A CA 1
ATOM 914 C C . ARG A 1 116 ? -19.137 1.104 21.339 1.00 83.00 116 ARG A C 1
ATOM 916 O O . ARG A 1 116 ? -19.960 0.761 22.190 1.00 83.00 116 ARG A O 1
ATOM 923 N N . LYS A 1 117 ? -18.149 1.954 21.633 1.00 82.75 117 LYS A N 1
ATOM 924 C CA . LYS A 1 117 ? -18.018 2.581 22.961 1.00 82.75 117 LYS A CA 1
ATOM 925 C C . LYS A 1 117 ? -19.178 3.533 23.247 1.00 82.75 117 LYS A C 1
ATOM 927 O O . LYS A 1 117 ? -19.653 3.590 24.384 1.00 82.75 117 LYS A O 1
ATOM 932 N N . THR A 1 118 ? -19.643 4.283 22.247 1.00 76.69 118 THR A N 1
ATOM 933 C CA . THR A 1 118 ? -20.769 5.213 22.428 1.00 76.69 118 THR A CA 1
ATOM 934 C C . THR A 1 118 ? -22.089 4.484 22.679 1.00 76.69 118 THR A C 1
ATOM 936 O O . THR A 1 118 ? -22.844 4.889 23.568 1.00 76.69 118 THR A O 1
ATOM 939 N N . THR A 1 119 ? -22.347 3.372 21.982 1.00 71.31 119 THR A N 1
ATOM 940 C CA . THR A 1 119 ? -23.552 2.558 22.201 1.00 71.31 119 THR A CA 1
ATOM 941 C C . THR A 1 119 ? -23.514 1.864 23.559 1.00 71.31 119 THR A C 1
ATOM 943 O O . THR A 1 119 ? -24.488 1.945 24.303 1.00 71.31 119 THR A O 1
ATOM 946 N N . ALA A 1 120 ? -22.365 1.309 23.959 1.00 69.44 120 ALA A N 1
ATOM 947 C CA . ALA A 1 120 ? -22.206 0.684 25.273 1.00 69.44 120 ALA A CA 1
ATOM 948 C C . ALA A 1 120 ? -22.483 1.663 26.432 1.00 69.44 120 ALA A C 1
ATOM 950 O O . ALA A 1 120 ? -23.178 1.325 27.388 1.00 69.44 120 ALA A O 1
ATOM 951 N N . LYS A 1 121 ? -22.014 2.917 26.334 1.00 68.25 121 LYS A N 1
ATOM 952 C CA . LYS A 1 121 ? -22.308 3.962 27.336 1.00 68.25 121 LYS A CA 1
ATOM 953 C C . LYS A 1 121 ? -23.798 4.308 27.409 1.00 68.25 121 LYS A C 1
ATOM 955 O O . LYS A 1 121 ? -24.306 4.608 28.492 1.00 68.25 121 LYS A O 1
ATOM 960 N N . LYS A 1 122 ? -24.492 4.301 26.267 1.00 68.94 122 LYS A N 1
ATOM 961 C CA . LYS A 1 122 ? -25.932 4.573 26.195 1.00 68.94 122 LYS A CA 1
ATOM 962 C C . LYS A 1 122 ? -26.729 3.479 26.905 1.00 68.94 122 LYS A C 1
ATOM 964 O O . LYS A 1 122 ? -27.607 3.803 27.707 1.00 68.94 122 LYS A O 1
ATOM 969 N N . ASP A 1 123 ? -26.370 2.222 26.675 1.00 68.06 123 ASP A N 1
ATOM 970 C CA . ASP A 1 123 ? -27.042 1.067 27.273 1.00 68.06 123 ASP A CA 1
ATOM 971 C C . ASP A 1 123 ? -26.798 0.997 28.792 1.00 68.06 123 ASP A C 1
ATOM 973 O O . ASP A 1 123 ? -27.739 0.827 29.571 1.00 68.06 123 ASP A O 1
ATOM 977 N N . ASP A 1 124 ? -25.570 1.273 29.240 1.00 68.44 124 ASP A N 1
ATOM 978 C CA . ASP A 1 124 ? -25.224 1.384 30.663 1.00 68.44 124 ASP A CA 1
ATOM 979 C C . ASP A 1 124 ? -25.985 2.511 31.375 1.00 68.44 124 ASP A C 1
ATOM 981 O O . ASP A 1 124 ? -26.401 2.367 32.528 1.00 68.44 124 ASP A O 1
ATOM 985 N N . SER A 1 125 ? -26.167 3.655 30.709 1.00 71.38 125 SER A N 1
ATOM 986 C CA . SER A 1 125 ? -26.943 4.778 31.244 1.00 71.38 125 SER A CA 1
ATOM 987 C C . SER A 1 125 ? -28.419 4.407 31.402 1.00 71.38 125 SER A C 1
ATOM 989 O O . SER A 1 125 ? -29.001 4.649 32.462 1.00 71.38 125 SER A O 1
ATOM 991 N N . ALA A 1 126 ? -29.011 3.751 30.400 1.00 74.94 126 ALA A N 1
ATOM 992 C CA . ALA A 1 126 ? -30.393 3.283 30.457 1.00 74.94 126 ALA A CA 1
ATOM 993 C C . ALA A 1 126 ? -30.602 2.247 31.576 1.00 74.94 126 ALA A C 1
ATOM 995 O O . ALA A 1 126 ? -31.553 2.359 32.352 1.00 74.94 126 ALA A O 1
ATOM 996 N N . LEU A 1 127 ? -29.675 1.297 31.735 1.00 77.56 127 LEU A N 1
ATOM 997 C CA . LEU A 1 1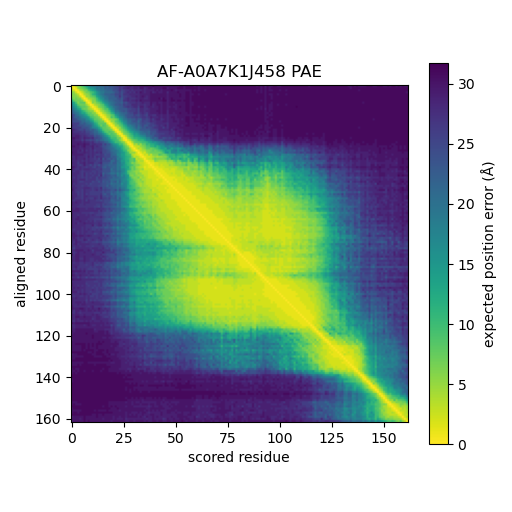27 ? -29.703 0.315 32.823 1.00 77.56 127 LEU A CA 1
ATOM 998 C C . LEU A 1 127 ? -29.537 0.968 34.200 1.00 77.56 127 LEU A C 1
ATOM 1000 O O . LEU A 1 127 ? -30.275 0.637 35.129 1.00 77.56 127 LEU A O 1
ATOM 1004 N N . LYS A 1 128 ? -28.624 1.937 34.348 1.00 80.38 128 LYS A N 1
ATOM 1005 C CA . LYS A 1 128 ? -28.454 2.697 35.599 1.00 80.38 128 LYS A CA 1
ATOM 1006 C C . LYS A 1 128 ? -29.694 3.525 35.931 1.00 80.38 128 LYS A C 1
ATOM 1008 O O . LYS A 1 128 ? -30.081 3.569 37.097 1.00 80.38 128 LYS A O 1
ATOM 1013 N N . GLN A 1 129 ? -30.351 4.133 34.942 1.00 75.69 129 GLN A N 1
ATOM 1014 C CA . GLN A 1 129 ? -31.622 4.839 35.140 1.00 75.69 129 GLN A CA 1
ATOM 1015 C C . GLN A 1 129 ? -32.763 3.880 35.512 1.00 75.69 129 GLN A C 1
ATOM 1017 O O . GLN A 1 129 ? -33.539 4.178 36.424 1.00 75.69 129 GLN A O 1
ATOM 1022 N N . GLY A 1 130 ? -32.838 2.707 34.881 1.00 74.12 130 GLY A N 1
ATOM 1023 C CA . GLY A 1 130 ? -33.786 1.642 35.226 1.00 74.12 130 GLY A CA 1
ATOM 1024 C C . GLY A 1 130 ? -33.591 1.118 36.653 1.00 74.12 130 GLY A C 1
ATOM 1025 O O . GLY A 1 130 ? -34.533 1.040 37.435 1.00 74.12 130 GLY A O 1
ATOM 1026 N N . LEU A 1 131 ? -32.349 0.851 37.056 1.00 78.88 131 LEU A N 1
ATOM 1027 C CA . LEU A 1 131 ? -32.022 0.434 38.423 1.00 78.88 131 LEU A CA 1
ATOM 1028 C C . LEU A 1 131 ? -32.253 1.548 39.447 1.00 78.88 131 LEU A C 1
ATOM 1030 O O . LEU A 1 131 ? -32.734 1.279 40.546 1.00 78.88 131 LEU A O 1
ATOM 1034 N N . ALA A 1 132 ? -31.943 2.801 39.110 1.00 76.88 132 ALA A N 1
ATOM 1035 C CA . ALA A 1 132 ? -32.201 3.941 39.984 1.00 76.88 132 ALA A CA 1
ATOM 1036 C C . ALA A 1 132 ? -33.705 4.182 40.177 1.00 76.88 132 ALA A C 1
ATOM 1038 O O . ALA A 1 132 ? -34.137 4.458 41.297 1.00 76.88 132 ALA A O 1
ATOM 1039 N N . SER A 1 133 ? -34.508 4.045 39.119 1.00 72.69 133 SER A N 1
ATOM 1040 C CA . SER A 1 133 ? -35.971 4.145 39.198 1.00 72.69 133 SER A CA 1
ATOM 1041 C C . SER A 1 133 ? -36.579 2.976 39.978 1.00 72.69 133 SER A C 1
ATOM 1043 O O . SER A 1 133 ? -37.408 3.213 40.857 1.00 72.69 133 SER A O 1
ATOM 1045 N N . LEU A 1 134 ? -36.093 1.748 39.777 1.00 73.94 134 LEU A N 1
ATOM 1046 C CA . LEU A 1 134 ? -36.517 0.578 40.550 1.00 73.94 134 LEU A CA 1
ATOM 1047 C C . LEU A 1 134 ? -36.140 0.698 42.037 1.00 73.94 134 LEU A C 1
ATOM 1049 O O . LEU A 1 134 ? -36.976 0.486 42.912 1.00 73.94 134 LEU A O 1
ATOM 1053 N N . ARG A 1 135 ? -34.909 1.124 42.351 1.00 72.94 135 ARG A N 1
ATOM 1054 C CA . ARG A 1 135 ? -34.469 1.387 43.733 1.00 72.94 135 ARG A CA 1
ATOM 1055 C C . ARG A 1 135 ? -35.277 2.515 44.376 1.00 72.94 135 ARG A C 1
ATOM 1057 O O . ARG A 1 135 ? -35.620 2.414 45.551 1.00 72.94 135 ARG A O 1
ATOM 1064 N N . ARG A 1 136 ? -35.620 3.564 43.620 1.00 66.06 136 ARG A N 1
ATOM 1065 C CA . ARG A 1 136 ? -36.477 4.659 44.098 1.00 66.06 136 ARG A CA 1
ATOM 1066 C C . ARG A 1 136 ? -37.889 4.170 44.413 1.00 66.06 136 ARG A C 1
ATOM 1068 O O . ARG A 1 136 ? -38.427 4.580 45.430 1.00 66.06 136 ARG A O 1
ATOM 1075 N N . MET A 1 137 ? -38.449 3.269 43.608 1.00 61.41 137 MET A N 1
ATOM 1076 C CA . MET A 1 137 ? -39.746 2.639 43.885 1.00 61.41 137 MET A CA 1
ATOM 1077 C C . MET A 1 137 ? -39.699 1.744 45.137 1.00 61.41 137 MET A C 1
ATOM 1079 O O . MET A 1 137 ? -40.682 1.639 45.862 1.00 61.41 137 MET A O 1
ATOM 1083 N N . HIS A 1 138 ? -38.543 1.139 45.423 1.00 61.88 138 HIS A N 1
ATOM 1084 C CA . HIS A 1 138 ? -38.358 0.252 46.572 1.00 61.88 138 HIS A CA 1
ATOM 1085 C C . HIS A 1 138 ? -38.020 0.982 47.891 1.00 61.88 138 HIS A C 1
ATOM 1087 O O . HIS A 1 138 ? -38.264 0.437 48.965 1.00 61.88 138 HIS A O 1
ATOM 1093 N N . GLN A 1 139 ? -37.442 2.191 47.836 1.00 62.34 139 GLN A N 1
ATOM 1094 C CA . GLN A 1 139 ? -37.113 3.018 49.015 1.00 62.34 139 GLN A CA 1
ATOM 1095 C C . GLN A 1 139 ? -38.120 4.146 49.275 1.00 62.34 139 GLN A C 1
ATOM 1097 O O . GLN A 1 139 ? -38.336 4.524 50.423 1.00 62.34 139 GLN A O 1
ATOM 1102 N N . GLY A 1 140 ? -38.738 4.696 48.231 1.00 51.53 140 GLY A N 1
ATOM 1103 C CA . GLY A 1 140 ? -39.817 5.668 48.343 1.00 51.53 140 GLY A CA 1
ATOM 1104 C C . GLY A 1 140 ? -41.149 4.956 48.190 1.00 51.53 140 GLY A C 1
ATOM 1105 O O . GLY A 1 140 ? -41.547 4.662 47.067 1.00 51.53 140 GLY A O 1
ATOM 1106 N N . GLY A 1 141 ? -41.830 4.679 49.306 1.00 51.62 141 GLY A N 1
ATOM 1107 C CA . GLY A 1 141 ? -43.202 4.168 49.294 1.00 51.62 141 GLY A CA 1
ATOM 1108 C C . GLY A 1 141 ? -44.052 4.967 48.304 1.00 51.62 141 GLY A C 1
ATOM 1109 O O . GLY A 1 141 ? -44.124 6.192 48.403 1.00 51.62 141 GLY A O 1
ATOM 1110 N N . GLY A 1 142 ? -44.600 4.268 47.306 1.00 51.25 142 GLY A N 1
ATOM 1111 C CA . GLY A 1 142 ? -45.142 4.852 46.084 1.00 51.25 142 GLY A CA 1
ATOM 1112 C C . GLY A 1 142 ? -46.108 6.005 46.334 1.00 51.25 142 GLY A C 1
ATOM 1113 O O . GLY A 1 142 ? -47.241 5.813 46.771 1.00 51.25 142 GLY A O 1
ATOM 1114 N N . THR A 1 143 ? -45.674 7.217 46.006 1.00 55.47 143 THR A N 1
ATOM 1115 C CA . THR A 1 143 ? -46.580 8.345 45.820 1.00 55.47 143 THR A CA 1
ATOM 1116 C C . THR A 1 143 ? -47.146 8.240 44.412 1.00 55.47 143 THR A C 1
ATOM 1118 O O . THR A 1 143 ? -46.418 8.404 43.432 1.00 55.47 143 THR A O 1
ATOM 1121 N N . TYR A 1 144 ? -48.437 7.931 44.312 1.00 48.81 144 TYR A N 1
ATOM 1122 C CA . TYR A 1 144 ? -49.179 7.951 43.054 1.00 48.81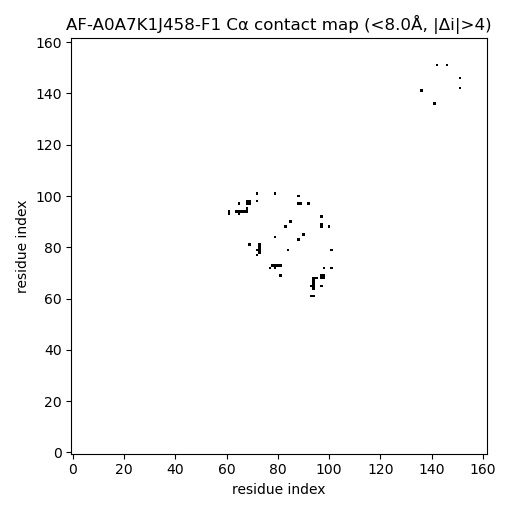 144 TYR A CA 1
ATOM 1123 C C . TYR A 1 144 ? -49.019 9.303 42.342 1.00 48.81 144 TYR A C 1
ATOM 1125 O O . TYR A 1 144 ? -48.927 10.352 42.988 1.00 48.81 144 TYR A O 1
ATOM 1133 N N . ALA A 1 145 ? -48.993 9.271 41.007 1.00 46.88 145 ALA A N 1
ATOM 1134 C CA . ALA A 1 145 ? -4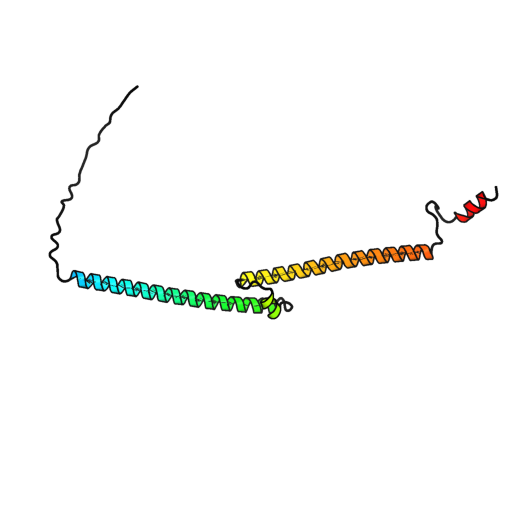8.952 10.466 40.172 1.00 46.88 145 ALA A CA 1
ATOM 1135 C C . ALA A 1 145 ? -50.115 11.404 40.550 1.00 46.88 145 ALA A C 1
ATOM 1137 O O . ALA A 1 145 ? -51.280 11.030 40.440 1.00 46.88 145 ALA A O 1
ATOM 1138 N N . GLY A 1 146 ? -49.776 12.593 41.058 1.00 51.69 146 GLY A N 1
ATOM 1139 C CA . GLY A 1 146 ? -50.716 13.572 41.621 1.00 51.69 146 GLY A CA 1
ATOM 1140 C C . GLY A 1 146 ? -50.531 13.854 43.119 1.00 51.69 146 GLY A C 1
ATOM 1141 O O . GLY A 1 146 ? -51.083 14.824 43.627 1.00 51.69 146 GLY A O 1
ATOM 1142 N N . SER A 1 147 ? -49.729 13.062 43.839 1.00 51.34 147 SER A N 1
ATOM 1143 C CA . SER A 1 147 ? -49.408 13.322 45.245 1.00 51.34 147 SER A CA 1
ATOM 1144 C C . SER A 1 147 ? -48.220 14.279 45.360 1.00 51.34 147 SER A C 1
ATOM 1146 O O . SER A 1 147 ? -47.059 13.875 45.342 1.00 51.34 147 SER A O 1
ATOM 1148 N N . THR A 1 148 ? -48.506 15.572 45.497 1.00 50.12 148 THR A N 1
ATOM 1149 C CA . THR A 1 148 ? -47.513 16.538 45.970 1.00 50.12 148 THR A CA 1
ATOM 1150 C C . THR A 1 148 ? -47.282 16.311 47.462 1.00 50.12 148 THR A C 1
ATOM 1152 O O . THR A 1 148 ? -48.142 16.607 48.285 1.00 50.12 148 THR A O 1
ATOM 1155 N N . THR A 1 149 ? -46.109 15.770 47.786 1.00 48.59 149 THR A N 1
ATOM 1156 C CA . THR A 1 149 ? -45.449 15.846 49.098 1.00 48.59 149 THR A CA 1
ATOM 1157 C C . THR A 1 149 ? -46.194 15.197 50.277 1.00 48.59 149 THR A C 1
ATOM 1159 O O . THR A 1 149 ? -47.018 15.802 50.954 1.00 48.59 149 THR A O 1
ATOM 1162 N N . GLY A 1 150 ? -45.809 13.958 50.601 1.00 49.75 150 GLY A N 1
ATOM 1163 C CA . GLY A 1 150 ? -45.715 13.460 51.985 1.00 49.75 150 GLY A CA 1
ATOM 1164 C C . GLY A 1 150 ? -46.994 13.215 52.800 1.00 49.75 150 GLY A C 1
ATOM 1165 O O . GLY A 1 150 ? -46.884 12.647 53.883 1.00 49.75 150 GLY A O 1
ATOM 1166 N N . ASN A 1 151 ? -48.187 13.577 52.317 1.00 53.88 151 ASN A N 1
ATOM 1167 C CA . ASN A 1 151 ? -49.435 13.474 53.093 1.00 53.88 151 ASN A CA 1
ATOM 1168 C C . ASN A 1 151 ? -50.575 12.698 52.403 1.00 53.88 151 ASN A C 1
ATOM 1170 O O . ASN A 1 151 ? -51.665 12.618 52.961 1.00 53.88 151 ASN A O 1
ATOM 1174 N N . GLY A 1 152 ? -50.346 12.066 51.244 1.00 56.16 152 GLY A N 1
ATOM 1175 C CA . GLY A 1 152 ? -51.417 11.442 50.444 1.00 56.16 152 GLY A CA 1
ATOM 1176 C C . GLY A 1 152 ? -52.279 10.406 51.185 1.00 56.16 152 GLY A C 1
ATOM 1177 O O . GLY A 1 152 ? -53.493 10.378 51.005 1.00 56.16 152 GLY A O 1
ATOM 1178 N N . ILE A 1 153 ? -51.687 9.602 52.077 1.00 59.03 153 ILE A N 1
ATOM 1179 C CA . ILE A 1 153 ? -52.441 8.619 52.882 1.00 59.03 153 ILE A CA 1
ATOM 1180 C C . ILE A 1 153 ? -53.240 9.310 54.001 1.00 59.03 153 ILE A C 1
ATOM 1182 O O . ILE A 1 153 ? -54.353 8.892 54.314 1.00 59.03 153 ILE A O 1
ATOM 1186 N N . LYS A 1 154 ? -52.712 10.400 54.573 1.00 57.06 154 LYS A N 1
ATOM 1187 C CA . LYS A 1 154 ? -53.397 11.176 55.619 1.00 57.06 154 LYS A CA 1
ATOM 1188 C C . LYS A 1 154 ? -54.601 11.930 55.051 1.00 57.06 154 LYS A C 1
ATOM 1190 O O . LYS A 1 154 ? -55.653 11.943 55.679 1.00 57.06 154 LYS A O 1
ATOM 1195 N N . ASP A 1 155 ? -54.479 12.471 53.840 1.00 58.66 155 ASP A N 1
ATOM 1196 C CA . ASP A 1 155 ? -55.593 13.123 53.139 1.00 58.66 155 ASP A CA 1
ATOM 1197 C C . ASP A 1 155 ? -56.666 12.128 52.677 1.00 58.66 155 ASP A C 1
ATOM 1199 O O . ASP A 1 155 ? -57.857 12.439 52.724 1.00 58.66 155 ASP A O 1
ATOM 1203 N N . ALA A 1 156 ? -56.276 10.916 52.271 1.00 60.22 156 ALA A N 1
ATOM 1204 C CA . ALA A 1 156 ? -57.228 9.855 51.943 1.00 60.22 156 ALA A CA 1
ATOM 1205 C C . ALA A 1 156 ? -58.008 9.378 53.182 1.00 60.22 156 ALA A C 1
ATOM 1207 O O . ALA A 1 156 ? -59.221 9.191 53.109 1.00 60.22 156 ALA A O 1
ATOM 1208 N N . ALA A 1 157 ? -57.337 9.250 54.333 1.00 60.19 157 ALA A N 1
ATOM 1209 C CA . ALA A 1 157 ? -57.979 8.889 55.595 1.00 60.19 157 ALA A CA 1
ATOM 1210 C C . ALA A 1 157 ? -58.974 9.962 56.074 1.00 60.19 157 ALA A C 1
ATOM 1212 O O . ALA A 1 157 ? -60.074 9.629 56.510 1.00 60.19 157 ALA A O 1
ATOM 1213 N N . ASN A 1 158 ? -58.639 11.247 55.923 1.00 58.66 158 ASN A N 1
ATOM 1214 C CA . ASN A 1 158 ? -59.509 12.348 56.347 1.00 58.66 158 ASN A CA 1
ATOM 1215 C C . ASN A 1 158 ? -60.773 12.488 55.469 1.00 58.66 158 ASN A C 1
ATOM 1217 O O . ASN A 1 158 ? -61.801 12.980 55.925 1.00 58.66 158 ASN A O 1
ATOM 1221 N N . LYS A 1 159 ? -60.729 12.018 54.211 1.00 60.59 159 LYS A N 1
ATOM 1222 C CA . LYS A 1 159 ? -61.901 11.970 53.315 1.00 60.59 159 LYS A CA 1
ATOM 1223 C C . LYS A 1 159 ? -62.859 10.810 53.603 1.00 60.59 159 LYS A C 1
ATOM 1225 O O . LYS A 1 159 ? -64.014 10.899 53.210 1.00 60.59 159 LYS A O 1
ATOM 1230 N N . LEU A 1 160 ? -62.400 9.754 54.275 1.00 59.69 160 LEU A N 1
ATOM 1231 C CA . LEU A 1 160 ? -63.218 8.594 54.660 1.00 59.69 160 LEU A CA 1
ATOM 1232 C C . LEU A 1 160 ? -63.875 8.739 56.042 1.00 59.69 160 LEU A C 1
ATOM 1234 O O . LEU A 1 160 ? -64.684 7.899 56.420 1.00 59.69 160 LEU A O 1
ATOM 1238 N N . GLN A 1 161 ? -63.527 9.783 56.799 1.00 62.06 161 GLN A N 1
ATOM 1239 C CA . GLN A 1 161 ? -64.130 10.105 58.098 1.00 62.06 161 GLN A CA 1
ATOM 1240 C C . GLN A 1 161 ? -65.225 11.187 58.015 1.00 62.06 161 GLN A C 1
ATOM 1242 O O . GLN A 1 161 ? -65.645 11.698 59.053 1.00 62.06 161 GLN A O 1
ATOM 1247 N N . ARG A 1 162 ? -65.680 11.546 56.808 1.00 50.06 162 ARG A N 1
ATOM 1248 C CA . ARG A 1 162 ? -66.829 12.436 56.590 1.00 50.06 162 ARG A CA 1
ATOM 1249 C C . ARG A 1 162 ? -68.065 11.669 56.157 1.00 50.06 162 ARG A C 1
ATOM 1251 O O . ARG A 1 162 ? -67.909 10.754 55.322 1.00 50.06 162 ARG A O 1
#

Mean predicted aligned error: 18.77 Å

Sequence (162 aa):
MSENTTDATTMPETDTDTTQTDTTAEPGGEREEGKLSRENARRRIEAKEAREEADRLRAELDAIKLQQAREAIQREHAELTDTILDKYAPKDATADQLTQWAEDTIAFVDEINEQRKTTAKKDDSALKQGLASLRRMHQGGGTYAGSTTGNGIKDAANKLQR

pLDDT: mean 73.91, std 19.38, range [36.38, 96.12]

Solvent-accessible surface area (backbone atoms only — not comparable to full-atom values): 9895 Å² total; per-residue (Å²): 135,81,90,78,87,89,86,87,83,88,86,78,86,78,87,74,77,84,75,75,77,77,74,74,82,63,97,57,57,73,64,51,54,54,47,54,51,52,50,53,51,48,54,51,49,51,57,46,52,54,48,54,51,52,54,51,54,49,53,52,50,52,53,51,44,36,52,50,35,53,54,50,46,33,70,78,36,69,85,56,37,69,75,48,45,74,72,70,48,71,90,86,52,51,36,68,54,48,48,51,52,52,53,53,50,51,54,51,53,51,49,55,53,50,52,52,52,55,52,52,54,50,53,51,48,52,50,51,52,52,50,50,51,51,50,44,56,74,71,42,78,80,70,57,95,87,57,80,71,100,43,64,69,62,56,54,53,62,62,71,76,108

Foldseek 3Di:
DDDDDDDDDDDDDDDDDPPPPPPPPDVPPVVVVVVVVVVVVVVVVVVVVVVVVVVVVVVVVQVVLLVVLLVVLCVVPVVCDPVNCVPPNDPPDTSVRSNVVSVVVVVVVVVVVVVVVVVVVVVVVVVVVVVVVVVCCVVPVDDPDPDDDDCVVVVVVVVVVD